Protein AF-A0A7C0UHU7-F1 (afdb_monomer)

Solvent-accessible surface area (backbone atoms only — not comparable to full-atom values): 7855 Å² total; per-residue (Å²): 136,85,81,77,82,81,77,82,87,84,85,89,86,84,65,84,94,72,78,84,64,92,63,50,83,90,26,74,77,64,77,48,90,54,69,70,57,56,48,43,61,72,77,42,97,71,84,88,78,73,64,36,12,58,67,34,17,38,48,82,87,36,78,54,51,72,66,51,46,53,51,26,66,76,63,76,46,70,50,64,37,71,65,45,43,51,54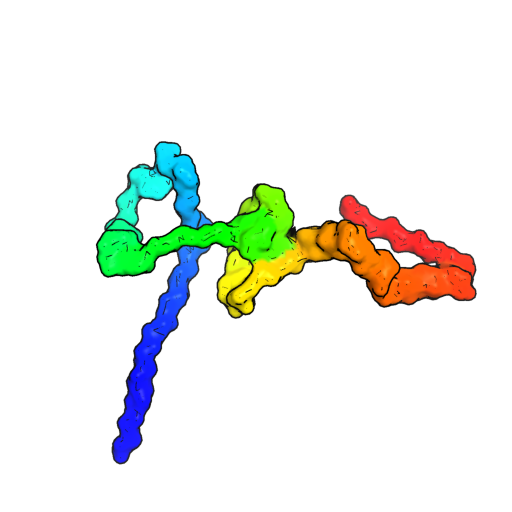,50,26,55,74,73,49,53,52,79,68,33,64,70,60,50,51,54,55,48,53,27,63,77,67,73,59,80,88,87,84,87,82,134

Secondary structure (DSSP, 8-state):
---------------TT----S--TT-HHHHS--HHHHHHHHHS-------SGGGGTSPTTPPP-HHHHHHHHHHTS----HHHHHHHHHHTSGGGG-HHHHHHHHHHHHHT--------

Structure (mmCIF, N/CA/C/O backbone):
data_AF-A0A7C0UHU7-F1
#
_entry.id   AF-A0A7C0UHU7-F1
#
loop_
_atom_site.group_PDB
_atom_site.id
_atom_site.type_symbol
_atom_site.label_atom_id
_atom_site.label_alt_id
_atom_site.label_comp_id
_atom_site.label_asym_id
_atom_site.label_entity_id
_atom_site.label_seq_id
_atom_site.pdbx_PDB_ins_code
_atom_site.Cart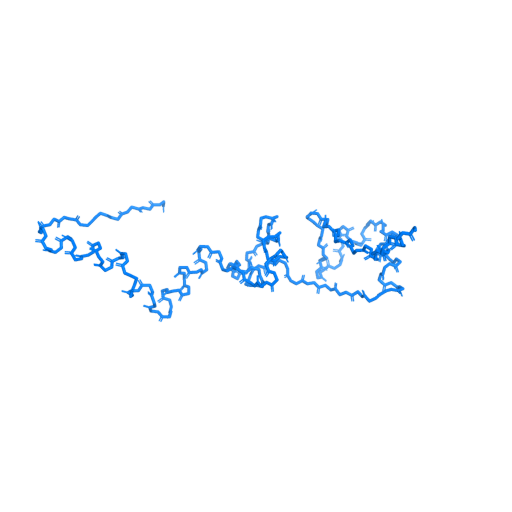n_x
_atom_site.Cartn_y
_atom_site.Cartn_z
_atom_site.occupancy
_atom_site.B_iso_or_equiv
_atom_site.auth_seq_id
_atom_site.auth_comp_id
_atom_site.auth_asym_id
_atom_site.auth_atom_id
_atom_site.pdbx_PDB_model_num
ATOM 1 N N . MET A 1 1 ? 0.309 -43.036 -26.775 1.00 53.00 1 MET A N 1
ATOM 2 C CA . MET A 1 1 ? 1.282 -41.975 -26.433 1.00 53.00 1 MET A CA 1
ATOM 3 C C . MET A 1 1 ? 0.519 -40.658 -26.310 1.00 53.00 1 MET A C 1
ATOM 5 O O . MET A 1 1 ? 0.132 -40.098 -27.325 1.00 53.00 1 MET A O 1
ATOM 9 N N . GLN A 1 2 ? 0.170 -40.228 -25.092 1.00 56.72 2 GLN A N 1
ATOM 10 C CA . GLN A 1 2 ? -0.559 -38.967 -24.886 1.00 56.72 2 GLN A CA 1
ATOM 11 C C . GLN A 1 2 ? 0.388 -37.785 -25.127 1.00 56.72 2 GLN A C 1
ATOM 13 O O . GLN A 1 2 ? 1.440 -37.691 -24.494 1.00 56.72 2 GLN A O 1
ATOM 18 N N . LEU A 1 3 ? 0.029 -36.891 -26.048 1.00 65.44 3 LEU A N 1
ATOM 19 C CA . LEU A 1 3 ? 0.751 -35.642 -26.280 1.00 65.44 3 LEU A CA 1
ATOM 20 C C . LEU A 1 3 ? 0.656 -34.773 -25.016 1.00 65.44 3 LEU A C 1
ATOM 22 O O . LEU A 1 3 ? -0.422 -34.292 -24.666 1.00 65.44 3 LEU A O 1
ATOM 26 N N . LYS A 1 4 ? 1.785 -34.574 -24.320 1.00 71.62 4 LYS A N 1
ATOM 27 C CA . LYS A 1 4 ? 1.892 -33.612 -23.213 1.00 71.62 4 LYS A CA 1
ATOM 28 C C . LYS A 1 4 ? 1.507 -32.228 -23.738 1.00 71.62 4 LYS A C 1
ATOM 30 O O . LYS A 1 4 ? 2.204 -31.665 -24.581 1.00 71.62 4 LYS A O 1
ATOM 35 N N . LYS A 1 5 ? 0.401 -31.679 -23.232 1.00 74.50 5 LYS 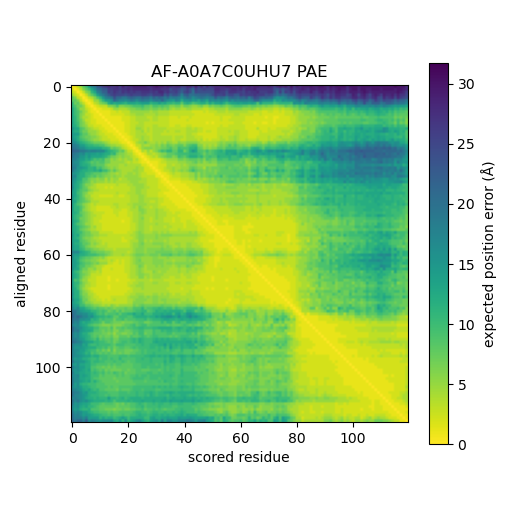A N 1
ATOM 36 C CA . LYS A 1 5 ? -0.053 -30.317 -23.529 1.00 74.50 5 LYS A CA 1
ATOM 37 C C . LYS A 1 5 ? 1.077 -29.337 -23.188 1.00 74.50 5 LYS A C 1
ATOM 39 O O . LYS A 1 5 ? 1.487 -29.236 -22.034 1.00 74.50 5 LYS A O 1
ATOM 44 N N . LYS A 1 6 ? 1.628 -28.666 -24.203 1.00 80.56 6 LYS A N 1
ATOM 45 C CA . LYS A 1 6 ? 2.755 -27.738 -24.050 1.00 80.56 6 LYS A CA 1
ATOM 46 C C . LYS A 1 6 ? 2.208 -26.381 -23.609 1.00 80.56 6 LYS A C 1
ATOM 48 O O . LYS A 1 6 ? 1.658 -25.640 -24.420 1.00 80.56 6 LYS A O 1
ATOM 53 N N . TYR A 1 7 ? 2.297 -26.086 -22.316 1.00 86.25 7 TYR A N 1
ATOM 54 C CA . TYR A 1 7 ? 1.933 -24.773 -21.788 1.00 86.25 7 TYR A CA 1
ATOM 55 C C . TYR A 1 7 ? 2.948 -23.725 -22.254 1.00 86.25 7 TYR A C 1
ATOM 57 O O . TYR A 1 7 ? 4.147 -24.000 -22.312 1.00 86.25 7 TYR A O 1
ATOM 65 N N . LYS A 1 8 ? 2.464 -22.528 -22.597 1.00 91.75 8 LYS A N 1
ATOM 66 C CA . LYS A 1 8 ? 3.321 -21.358 -22.805 1.00 91.75 8 LYS A CA 1
ATOM 67 C C . LYS A 1 8 ? 3.549 -20.718 -21.431 1.00 91.75 8 LYS A C 1
ATOM 69 O O . LYS A 1 8 ? 2.565 -20.271 -20.843 1.00 91.75 8 LYS A O 1
ATOM 74 N N . PRO A 1 9 ? 4.774 -20.737 -20.881 1.00 92.88 9 PRO A N 1
ATOM 75 C CA . PRO A 1 9 ? 5.028 -20.165 -19.567 1.00 92.88 9 PRO A CA 1
ATOM 76 C C . PRO A 1 9 ? 4.857 -18.645 -19.607 1.00 92.88 9 PRO A C 1
ATOM 78 O O . PRO A 1 9 ? 5.225 -17.999 -20.587 1.00 92.88 9 PRO A O 1
ATOM 81 N N . VAL A 1 10 ? 4.321 -18.090 -18.523 1.00 95.25 10 VAL A N 1
ATOM 82 C CA . VAL A 1 10 ? 4.308 -16.650 -18.255 1.00 95.25 10 VAL A CA 1
ATOM 83 C C . VAL A 1 10 ? 5.225 -16.417 -17.065 1.00 95.25 10 VAL A C 1
ATOM 85 O O . VAL A 1 10 ? 5.093 -17.099 -16.049 1.00 95.25 10 VAL A O 1
ATOM 88 N N . LEU A 1 11 ? 6.165 -15.485 -17.207 1.00 95.00 11 LEU A N 1
ATOM 89 C CA . LEU A 1 11 ? 7.114 -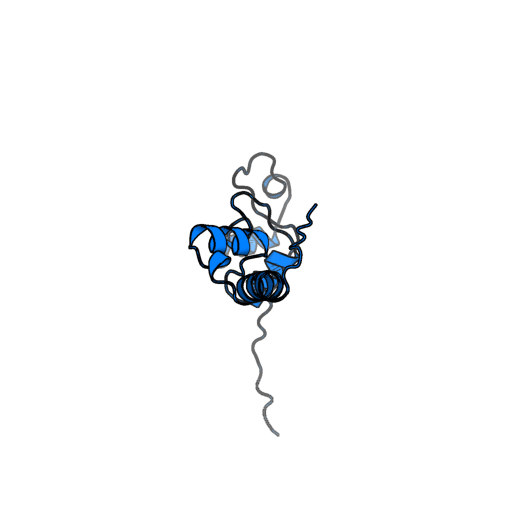15.124 -16.163 1.00 95.00 11 LEU A CA 1
ATOM 90 C C . LEU A 1 11 ? 6.840 -13.690 -15.712 1.00 95.00 11 LEU A C 1
ATOM 92 O O . LEU A 1 11 ? 6.857 -12.774 -16.531 1.00 95.00 11 LEU A O 1
ATOM 96 N N . LEU A 1 12 ? 6.618 -13.511 -14.411 1.00 96.19 12 LEU A N 1
ATOM 97 C CA . LEU A 1 12 ? 6.626 -12.208 -13.757 1.00 96.19 12 LEU A CA 1
ATOM 98 C C . LEU A 1 12 ? 7.970 -12.048 -13.042 1.00 96.19 12 LEU A C 1
ATOM 100 O O . LEU A 1 12 ? 8.298 -12.847 -12.167 1.00 96.19 12 LEU A O 1
ATOM 104 N N . VAL A 1 13 ? 8.739 -11.030 -13.424 1.00 95.56 13 VAL A N 1
ATOM 105 C CA . VAL A 1 13 ? 10.022 -10.687 -12.796 1.00 95.56 13 VAL A CA 1
ATOM 106 C C . VAL A 1 13 ? 9.836 -9.405 -11.994 1.00 95.56 13 VAL A C 1
ATOM 108 O O . VAL A 1 13 ? 9.410 -8.395 -12.548 1.00 95.56 13 VAL A O 1
ATOM 111 N N . ILE A 1 14 ? 10.155 -9.451 -10.701 1.00 95.38 14 ILE A N 1
ATOM 112 C CA . ILE A 1 14 ? 10.082 -8.301 -9.795 1.00 95.38 14 ILE A CA 1
ATOM 113 C C . ILE A 1 14 ? 11.512 -7.901 -9.438 1.00 95.38 14 ILE A C 1
ATOM 115 O O . ILE A 1 14 ? 12.251 -8.692 -8.853 1.00 95.38 14 ILE A O 1
ATOM 119 N N . LEU A 1 15 ? 11.902 -6.684 -9.814 1.00 93.31 15 LEU A N 1
ATOM 120 C CA . LEU A 1 15 ? 13.172 -6.084 -9.411 1.00 93.31 15 LEU A CA 1
ATOM 121 C C . LEU A 1 15 ? 12.909 -5.186 -8.199 1.00 93.31 15 LEU A C 1
ATOM 123 O O . LEU A 1 15 ? 12.306 -4.123 -8.339 1.00 93.31 15 LEU A O 1
ATOM 127 N N . ASP A 1 16 ? 13.302 -5.637 -7.008 1.00 93.00 16 ASP A N 1
ATOM 128 C CA . ASP A 1 16 ? 13.017 -4.899 -5.773 1.00 93.00 16 ASP A CA 1
ATOM 129 C C . ASP A 1 16 ? 13.793 -3.571 -5.725 1.00 93.00 16 ASP A C 1
ATOM 131 O O . ASP A 1 16 ? 14.959 -3.503 -6.118 1.00 93.00 16 ASP A O 1
ATOM 135 N N . GLY A 1 17 ? 13.128 -2.501 -5.288 1.00 89.50 17 GLY A N 1
ATOM 136 C CA . GLY A 1 17 ? 13.694 -1.148 -5.256 1.00 89.50 17 GLY A CA 1
ATOM 137 C C . GLY A 1 17 ? 13.973 -0.512 -6.627 1.00 89.50 17 GLY A C 1
ATOM 138 O O . GLY A 1 17 ? 14.669 0.500 -6.694 1.00 89.50 17 GLY A O 1
ATOM 139 N N . PHE A 1 18 ? 13.454 -1.073 -7.724 1.00 89.38 18 PHE A N 1
ATOM 140 C CA . PHE A 1 18 ? 13.714 -0.587 -9.081 1.00 89.38 18 PHE A CA 1
ATOM 141 C C . PHE A 1 18 ? 12.574 0.302 -9.602 1.00 89.38 18 PHE A C 1
ATOM 143 O O . PHE A 1 18 ? 11.568 -0.183 -10.121 1.00 89.38 18 PHE A O 1
ATOM 150 N N . GLY A 1 19 ? 12.729 1.619 -9.447 1.00 88.69 19 GLY A N 1
ATOM 151 C CA . GLY A 1 19 ? 11.749 2.625 -9.868 1.00 88.69 19 GLY A CA 1
ATOM 152 C C . GLY A 1 19 ? 12.273 3.584 -10.938 1.00 88.69 19 GLY A C 1
ATOM 153 O O . GLY A 1 19 ? 13.477 3.705 -11.156 1.00 88.69 19 GLY A O 1
ATOM 154 N N . ILE A 1 20 ? 11.350 4.301 -11.583 1.00 86.06 20 ILE A N 1
ATOM 155 C CA . ILE A 1 20 ? 11.662 5.380 -12.528 1.00 86.06 20 ILE A CA 1
ATOM 156 C C . ILE A 1 20 ? 11.347 6.710 -11.847 1.00 86.06 20 ILE A C 1
ATOM 158 O O . ILE A 1 20 ? 10.223 6.931 -11.395 1.00 86.06 20 ILE A O 1
ATOM 162 N N . SER A 1 21 ? 12.346 7.587 -11.779 1.00 83.31 21 SER A N 1
ATOM 163 C CA . SER A 1 21 ? 12.176 8.944 -11.261 1.00 83.31 21 SER A CA 1
ATOM 164 C C . SER A 1 21 ? 11.449 9.824 -12.290 1.00 83.31 21 SER A C 1
ATOM 166 O O . SER A 1 21 ? 11.801 9.766 -13.474 1.00 83.31 21 SER A O 1
ATOM 168 N N . PRO A 1 22 ? 10.477 10.661 -11.876 1.00 78.62 22 PRO A N 1
ATOM 169 C CA . PRO A 1 22 ? 9.920 11.713 -12.730 1.00 78.62 22 PRO A CA 1
ATOM 170 C C . PRO A 1 22 ? 11.006 12.696 -13.184 1.00 78.62 22 PRO A C 1
ATOM 172 O O . PRO A 1 22 ? 11.049 13.090 -14.349 1.00 78.62 22 PRO A O 1
ATOM 175 N N . ASP A 1 23 ? 11.927 13.016 -12.272 1.00 81.56 23 ASP A N 1
ATOM 176 C CA . ASP A 1 23 ? 13.102 13.831 -12.544 1.00 81.56 23 ASP A CA 1
ATOM 177 C C . ASP A 1 23 ? 14.229 12.923 -13.026 1.00 81.56 23 ASP A C 1
ATOM 179 O O . ASP A 1 23 ? 14.851 12.195 -12.245 1.00 81.56 23 ASP A O 1
ATOM 183 N N . ARG A 1 24 ? 14.465 12.926 -14.341 1.00 71.62 24 ARG A N 1
ATOM 184 C CA . ARG A 1 24 ? 15.504 12.084 -14.949 1.00 71.62 24 ARG A CA 1
ATOM 185 C C . ARG A 1 24 ? 16.916 12.565 -14.622 1.00 71.62 24 ARG A C 1
ATOM 187 O O . ARG A 1 24 ? 17.790 11.712 -14.488 1.00 71.62 24 ARG A O 1
ATOM 194 N N . ILE A 1 25 ? 17.102 13.877 -14.445 1.00 80.06 25 ILE A N 1
ATOM 195 C CA . ILE A 1 25 ? 18.416 14.504 -14.259 1.00 80.06 25 ILE A CA 1
ATOM 196 C C . ILE A 1 25 ? 19.087 13.965 -12.996 1.00 80.06 25 ILE A C 1
ATOM 198 O O . ILE A 1 25 ? 18.602 14.169 -11.886 1.00 80.06 25 ILE A O 1
ATOM 202 N N . GLY A 1 26 ? 20.216 13.284 -13.170 1.00 77.69 26 GLY A N 1
ATOM 203 C CA . GLY A 1 26 ? 21.000 12.727 -12.068 1.00 77.69 26 GLY A CA 1
ATOM 204 C C . GLY A 1 26 ? 20.393 11.470 -11.436 1.00 77.69 26 GLY A C 1
ATOM 205 O O . GLY A 1 26 ? 20.900 10.983 -10.424 1.00 77.69 26 GLY A O 1
ATOM 206 N N . SER A 1 27 ? 19.322 10.921 -12.017 1.00 80.25 27 SER A N 1
ATOM 207 C CA . SER A 1 27 ? 18.737 9.670 -11.543 1.00 80.25 27 SER A CA 1
ATOM 208 C C . SER A 1 27 ? 19.645 8.481 -11.890 1.00 80.25 27 SER A C 1
ATOM 210 O O . SER A 1 27 ? 20.310 8.491 -12.932 1.00 80.25 27 SER A O 1
ATOM 212 N N . PRO A 1 28 ? 19.637 7.396 -11.091 1.00 79.44 28 PRO A N 1
ATOM 213 C CA . PRO A 1 28 ? 20.328 6.159 -11.460 1.00 79.44 28 PRO A CA 1
ATOM 214 C C . PRO A 1 28 ? 19.910 5.631 -12.841 1.00 79.44 28 PRO A C 1
ATOM 216 O O . PRO A 1 28 ? 20.715 4.989 -13.520 1.00 79.44 28 PRO A O 1
ATOM 219 N N . TRP A 1 29 ? 18.680 5.950 -13.264 1.00 80.31 29 TRP A N 1
ATOM 220 C CA . TRP A 1 29 ? 18.152 5.599 -14.578 1.00 80.31 29 TRP A CA 1
ATOM 221 C C . TRP A 1 29 ? 18.890 6.300 -15.728 1.00 80.31 29 TRP A C 1
ATOM 223 O O . TRP A 1 29 ? 19.138 5.721 -16.778 1.00 80.31 29 TRP A O 1
ATOM 233 N N . GLU A 1 30 ? 19.265 7.564 -15.544 1.00 80.94 30 GLU A N 1
ATOM 234 C CA 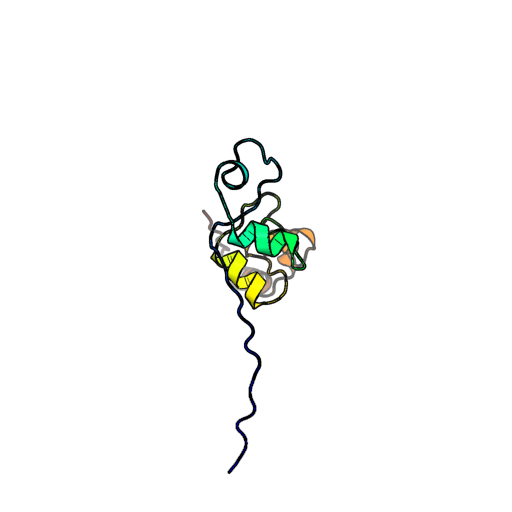. GLU A 1 30 ? 19.995 8.322 -16.563 1.00 80.94 30 GLU A CA 1
ATOM 235 C C . GLU A 1 30 ? 21.490 7.979 -16.571 1.00 80.94 30 GLU A C 1
ATOM 237 O O . GLU A 1 30 ? 22.108 7.879 -17.631 1.00 80.94 30 GLU A O 1
ATOM 242 N N . ILE A 1 31 ? 22.080 7.790 -15.388 1.00 83.81 31 ILE A N 1
ATOM 243 C CA . ILE A 1 31 ? 23.537 7.667 -15.240 1.00 83.81 31 ILE A CA 1
ATOM 244 C C . ILE A 1 31 ? 24.032 6.257 -15.600 1.00 83.81 31 ILE A C 1
ATOM 246 O O . ILE A 1 31 ? 25.188 6.081 -15.993 1.00 83.81 31 ILE A O 1
ATOM 250 N N . THR A 1 32 ? 23.186 5.230 -15.470 1.00 84.50 32 THR A N 1
ATOM 251 C CA . THR A 1 32 ? 23.594 3.839 -15.716 1.00 84.50 32 THR A CA 1
ATOM 252 C C . THR A 1 32 ? 23.108 3.321 -17.075 1.00 84.50 32 THR A C 1
ATOM 254 O O . THR A 1 32 ? 22.162 3.831 -17.663 1.00 84.50 32 THR A O 1
ATOM 257 N N . LYS A 1 33 ? 23.773 2.299 -17.631 1.00 86.19 33 LYS A N 1
ATOM 258 C CA . LYS A 1 33 ? 23.345 1.659 -18.891 1.00 86.19 33 LYS A CA 1
ATOM 259 C C . LYS A 1 33 ? 22.416 0.489 -18.593 1.00 86.19 33 LYS A C 1
ATOM 261 O O . LYS A 1 33 ? 22.776 -0.365 -17.789 1.00 86.19 33 LYS A O 1
ATOM 266 N N . HIS A 1 34 ? 21.253 0.425 -19.242 1.00 86.75 34 HIS A N 1
ATOM 267 C CA . HIS A 1 34 ? 20.267 -0.645 -19.023 1.00 86.75 34 HIS A CA 1
ATOM 268 C C . HIS A 1 34 ? 19.869 -1.296 -20.361 1.00 86.75 34 HIS A C 1
ATOM 270 O O . HIS A 1 34 ? 18.730 -1.160 -20.806 1.00 86.75 34 HIS A O 1
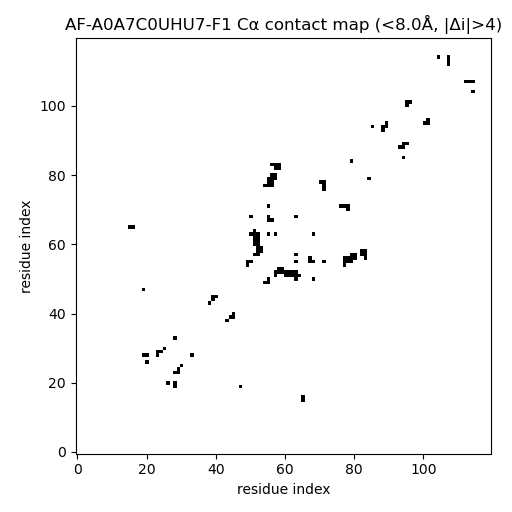ATOM 276 N N . PRO A 1 35 ? 20.785 -2.005 -21.045 1.00 89.25 35 PRO A N 1
ATOM 277 C CA . PRO A 1 35 ? 20.545 -2.481 -22.411 1.00 89.25 35 PRO A CA 1
ATOM 278 C C . PRO A 1 35 ? 19.277 -3.340 -22.543 1.00 89.25 35 PRO A C 1
ATOM 280 O O . PRO A 1 35 ? 18.529 -3.163 -23.499 1.00 89.25 35 PRO A O 1
ATOM 283 N N . ALA A 1 36 ? 18.983 -4.190 -21.553 1.00 90.69 36 ALA A N 1
ATOM 284 C CA . ALA A 1 36 ? 17.765 -5.003 -21.537 1.00 90.69 36 ALA A CA 1
ATOM 285 C C . ALA A 1 36 ? 16.483 -4.153 -21.463 1.00 90.69 36 ALA A C 1
ATOM 287 O O . ALA A 1 36 ? 15.539 -4.394 -22.209 1.00 90.69 36 ALA A O 1
ATOM 288 N N . PHE A 1 37 ? 16.450 -3.130 -20.604 1.00 88.75 37 PHE A N 1
ATOM 289 C CA . PHE A 1 37 ? 15.293 -2.238 -20.493 1.00 88.75 37 PHE A CA 1
ATOM 290 C C . PHE A 1 37 ? 15.137 -1.347 -21.723 1.00 88.75 37 PHE A C 1
ATOM 292 O O . PHE A 1 37 ? 14.018 -1.168 -22.189 1.00 88.75 37 PHE A O 1
ATOM 299 N N . SER A 1 38 ? 16.242 -0.858 -22.295 1.00 88.44 38 SER A N 1
ATOM 300 C CA . SER A 1 38 ? 16.214 -0.099 -23.549 1.00 88.44 38 SER A CA 1
ATOM 301 C C . SER A 1 38 ? 15.652 -0.921 -24.712 1.00 88.44 38 SER A C 1
ATOM 303 O O . SER A 1 38 ? 14.938 -0.386 -25.556 1.00 88.44 38 SER A O 1
ATOM 305 N N . GLU A 1 39 ? 15.953 -2.220 -24.770 1.00 93.94 39 GLU A N 1
ATOM 306 C CA . GLU A 1 39 ? 15.375 -3.126 -25.765 1.00 93.94 39 GLU A CA 1
ATOM 307 C C . GLU A 1 39 ? 13.878 -3.362 -25.512 1.00 93.94 39 GLU A C 1
ATOM 309 O O . GLU A 1 39 ? 13.077 -3.258 -26.442 1.00 93.94 39 GLU A O 1
ATOM 314 N N . ILE A 1 40 ? 13.486 -3.605 -24.255 1.00 92.62 40 ILE A N 1
ATOM 315 C CA . ILE A 1 40 ? 12.080 -3.789 -23.867 1.00 92.62 40 ILE A CA 1
ATOM 316 C C . ILE A 1 40 ? 11.247 -2.554 -24.228 1.00 92.62 40 ILE A C 1
ATOM 318 O O . ILE A 1 40 ? 10.231 -2.693 -24.901 1.00 92.62 40 ILE A O 1
ATOM 322 N N . GLU A 1 41 ? 11.695 -1.357 -23.844 1.00 88.88 41 GLU A N 1
ATOM 323 C CA . GLU A 1 41 ? 10.998 -0.092 -24.112 1.00 88.88 41 GLU A CA 1
ATOM 324 C C . GLU A 1 41 ? 10.875 0.196 -25.619 1.00 88.88 41 GLU A C 1
ATOM 326 O O . GLU A 1 41 ? 9.875 0.754 -26.065 1.00 88.88 41 GLU A O 1
ATOM 331 N N . LYS A 1 42 ? 11.868 -0.211 -26.424 1.00 94.00 42 LYS A N 1
ATOM 332 C CA . LYS A 1 42 ? 11.888 0.036 -27.873 1.00 94.00 42 LYS A CA 1
ATOM 333 C C . LYS A 1 42 ? 11.044 -0.952 -28.678 1.00 94.00 42 LYS A C 1
ATOM 335 O O . LYS A 1 42 ? 10.466 -0.561 -29.691 1.00 94.00 42 LYS A O 1
ATOM 340 N N . PHE A 1 43 ? 11.035 -2.229 -28.297 1.00 97.44 43 PHE A N 1
ATOM 341 C CA . PHE A 1 43 ? 10.487 -3.304 -29.133 1.00 97.44 43 PHE A CA 1
ATOM 342 C C . PHE A 1 43 ? 9.223 -3.967 -28.569 1.00 97.44 43 PHE A C 1
ATOM 344 O O . PHE A 1 43 ? 8.593 -4.748 -29.283 1.00 97.44 43 PHE A O 1
ATOM 351 N N . TYR A 1 44 ? 8.818 -3.657 -27.333 1.00 96.50 44 TYR A N 1
ATOM 352 C CA . TYR A 1 44 ? 7.649 -4.250 -26.679 1.00 96.50 44 TYR A CA 1
ATOM 353 C C . TYR A 1 44 ? 6.769 -3.185 -25.998 1.00 96.50 44 TYR A C 1
ATOM 355 O O . TYR A 1 44 ? 7.252 -2.102 -25.672 1.00 96.50 44 TYR A O 1
ATOM 363 N N . PRO A 1 45 ? 5.470 -3.462 -25.758 1.00 95.81 45 PRO A N 1
ATOM 364 C CA . PRO A 1 45 ? 4.617 -2.563 -24.986 1.00 95.81 45 PRO A CA 1
ATOM 365 C C . PRO A 1 45 ? 5.180 -2.333 -23.582 1.00 95.81 45 PRO A C 1
ATOM 367 O O . PRO A 1 45 ? 5.410 -3.282 -22.831 1.00 95.81 45 PRO A O 1
ATOM 370 N N . PHE A 1 46 ? 5.361 -1.065 -23.229 1.00 91.50 46 PHE A N 1
ATOM 371 C CA . PHE A 1 46 ? 5.969 -0.645 -21.975 1.00 91.50 46 PHE A CA 1
ATOM 372 C C . PHE A 1 46 ? 5.133 0.462 -21.325 1.00 91.50 46 PHE A C 1
ATOM 374 O O . PHE A 1 46 ? 4.631 1.356 -22.004 1.00 91.50 46 PHE A O 1
ATOM 381 N N . THR A 1 47 ? 4.971 0.394 -20.005 1.00 92.62 47 THR A N 1
ATOM 382 C CA . THR A 1 47 ? 4.299 1.422 -19.201 1.00 92.62 47 THR A CA 1
ATOM 383 C C . THR A 1 47 ? 4.888 1.453 -17.797 1.00 92.62 47 THR A C 1
ATOM 385 O O . THR A 1 47 ? 5.485 0.479 -17.340 1.00 92.62 47 THR A O 1
ATOM 388 N N . THR A 1 48 ? 4.676 2.560 -17.091 1.00 91.31 48 THR A N 1
ATOM 389 C CA . THR A 1 48 ? 4.975 2.697 -15.664 1.00 91.31 48 THR A CA 1
ATOM 390 C C . THR A 1 48 ? 3.704 2.535 -14.829 1.00 91.31 48 THR A C 1
ATOM 392 O O . THR A 1 48 ? 2.591 2.715 -15.328 1.00 91.31 48 THR A O 1
ATOM 395 N N . LEU A 1 49 ? 3.864 2.157 -13.558 1.00 93.44 49 LEU A N 1
ATOM 396 C CA . LEU A 1 49 ? 2.778 1.998 -12.589 1.00 93.44 49 LEU A CA 1
ATOM 397 C C . LEU A 1 49 ? 3.119 2.760 -11.309 1.00 93.44 49 LEU A C 1
ATOM 399 O O . LEU A 1 49 ? 4.283 2.821 -10.913 1.00 93.44 49 LEU A O 1
ATOM 403 N N . GLN A 1 50 ? 2.099 3.299 -10.640 1.00 93.62 50 GLN A N 1
ATOM 404 C CA . GLN A 1 50 ? 2.278 3.918 -9.330 1.00 93.62 50 GLN A CA 1
ATOM 405 C C . GLN A 1 50 ? 2.408 2.833 -8.255 1.00 93.62 50 GLN A C 1
ATOM 407 O O . GLN A 1 50 ? 1.471 2.069 -8.030 1.00 93.62 50 GLN A O 1
ATOM 412 N N . ALA A 1 51 ? 3.557 2.788 -7.579 1.00 94.12 51 ALA A N 1
ATOM 413 C CA . ALA A 1 51 ? 3.896 1.764 -6.583 1.00 94.12 51 ALA A CA 1
ATOM 414 C C . ALA A 1 51 ? 3.960 2.311 -5.140 1.00 94.12 51 ALA A C 1
ATOM 416 O O . ALA A 1 51 ? 4.555 1.695 -4.258 1.00 94.12 51 ALA A O 1
ATOM 417 N N . SER A 1 52 ? 3.371 3.483 -4.896 1.00 93.75 52 SER A N 1
ATOM 418 C CA . SER A 1 52 ? 3.399 4.183 -3.608 1.00 93.75 52 SER A CA 1
ATOM 419 C C . SER A 1 52 ? 2.069 4.884 -3.309 1.00 93.75 52 SER A C 1
ATOM 421 O O . SER A 1 52 ? 1.188 5.013 -4.166 1.00 93.75 52 SER A O 1
ATOM 423 N N . GLY A 1 53 ? 1.903 5.313 -2.059 1.00 92.62 53 GLY A N 1
ATOM 424 C CA . GLY A 1 53 ? 0.717 6.009 -1.580 1.00 92.62 53 GLY A CA 1
ATOM 425 C C . GLY A 1 53 ? -0.590 5.235 -1.773 1.00 92.62 53 GLY A C 1
ATOM 426 O O . GLY A 1 53 ? -0.639 4.006 -1.679 1.00 92.62 53 GLY A O 1
ATOM 427 N N . ILE A 1 54 ? -1.672 5.965 -2.059 1.00 90.62 54 ILE A N 1
ATOM 428 C CA . ILE A 1 54 ? -3.030 5.397 -2.140 1.00 90.62 54 ILE A CA 1
ATOM 429 C C . ILE A 1 54 ? -3.175 4.331 -3.228 1.00 90.62 54 ILE A C 1
ATOM 431 O O . ILE A 1 54 ? -3.994 3.429 -3.073 1.00 90.62 54 ILE A O 1
ATOM 435 N N . ALA A 1 55 ? -2.368 4.394 -4.293 1.00 91.44 55 ALA A N 1
ATOM 436 C CA . ALA A 1 55 ? -2.406 3.425 -5.389 1.00 91.44 55 ALA A CA 1
ATOM 437 C C . ALA A 1 55 ? -2.066 1.995 -4.938 1.00 91.44 55 ALA A C 1
ATOM 439 O O . ALA A 1 55 ? -2.494 1.035 -5.570 1.00 91.44 55 ALA A O 1
ATOM 440 N N . VAL A 1 56 ? -1.341 1.858 -3.825 1.00 92.62 56 VAL A N 1
ATOM 441 C CA . VAL A 1 56 ? -0.998 0.570 -3.205 1.00 92.62 56 VAL A CA 1
ATOM 442 C C . VAL A 1 56 ? -1.579 0.433 -1.792 1.00 92.62 56 VAL A C 1
ATOM 444 O O . VAL A 1 56 ? -1.189 -0.442 -1.031 1.00 92.62 56 VAL A O 1
ATOM 447 N N . GLY A 1 57 ? -2.526 1.302 -1.422 1.00 87.94 57 GLY A N 1
ATOM 448 C CA . GLY A 1 57 ? -3.217 1.243 -0.133 1.00 87.94 57 GLY A CA 1
ATOM 449 C C . GLY A 1 57 ? -2.419 1.792 1.053 1.00 87.94 57 GLY A C 1
ATOM 450 O O . GLY A 1 57 ? -2.712 1.447 2.200 1.00 87.94 57 GLY A O 1
ATOM 451 N N . LEU A 1 58 ? -1.440 2.662 0.787 1.00 90.12 58 LEU A N 1
ATOM 452 C CA . LEU A 1 58 ? -0.730 3.470 1.780 1.00 90.12 58 LEU A CA 1
ATOM 453 C C . LEU A 1 58 ? -1.320 4.889 1.881 1.00 90.12 58 LEU A C 1
ATOM 455 O O . LEU A 1 58 ? -2.039 5.327 0.980 1.00 90.12 58 LEU A O 1
ATOM 459 N N . PRO A 1 59 ? -1.030 5.641 2.962 1.00 86.44 59 PRO A N 1
ATOM 460 C CA . PRO A 1 59 ? -1.394 7.055 3.043 1.00 86.44 59 PRO A CA 1
ATOM 461 C C . PRO A 1 59 ? -0.829 7.866 1.870 1.00 86.44 59 PRO A C 1
ATOM 463 O O . PRO A 1 59 ? 0.196 7.506 1.292 1.00 86.44 59 PRO A O 1
ATOM 466 N N . TRP A 1 60 ? -1.462 8.990 1.533 1.00 86.19 60 TRP A N 1
ATOM 467 C CA . TRP A 1 60 ? -0.925 9.895 0.514 1.00 86.19 60 TRP A CA 1
ATOM 468 C C . TRP A 1 60 ? 0.526 10.293 0.825 1.00 86.19 60 TRP A C 1
ATOM 470 O O . TRP A 1 60 ? 0.860 10.588 1.971 1.00 86.19 60 TRP A O 1
ATOM 480 N N . GLY A 1 61 ? 1.389 10.268 -0.193 1.00 85.69 61 GLY A N 1
ATOM 481 C CA . GLY A 1 61 ? 2.804 10.625 -0.064 1.00 85.69 61 GLY A CA 1
ATOM 482 C C . GLY A 1 61 ? 3.683 9.598 0.657 1.00 85.69 61 GLY A C 1
ATOM 483 O O . GLY A 1 61 ? 4.886 9.820 0.762 1.00 85.69 61 GLY A O 1
ATOM 484 N N . LYS A 1 62 ? 3.139 8.471 1.141 1.00 89.69 62 LYS A N 1
ATOM 485 C CA . LYS A 1 62 ? 3.973 7.402 1.703 1.00 89.69 62 LYS A CA 1
ATOM 486 C C . LYS A 1 62 ? 4.652 6.598 0.603 1.00 89.69 62 LYS A C 1
ATOM 488 O O . LYS A 1 62 ? 3.993 6.088 -0.301 1.00 89.69 62 LYS A O 1
ATOM 493 N N . GLU A 1 63 ? 5.963 6.447 0.738 1.00 91.44 63 GLU A N 1
ATOM 494 C CA . GLU A 1 63 ? 6.772 5.555 -0.086 1.00 91.44 63 GLU A CA 1
ATOM 495 C C . GLU A 1 63 ? 6.254 4.116 -0.021 1.00 91.44 63 GLU A C 1
ATOM 497 O O . GLU A 1 63 ? 5.760 3.661 1.015 1.00 91.44 63 GLU A O 1
ATOM 502 N N . GLY A 1 64 ? 6.364 3.411 -1.145 1.00 92.12 64 GLY A N 1
ATOM 503 C CA . GLY A 1 64 ? 6.083 1.983 -1.210 1.00 92.12 64 GLY A CA 1
ATOM 504 C C . GLY A 1 64 ? 7.145 1.164 -0.478 1.00 92.12 64 GLY A C 1
ATOM 505 O O . GLY A 1 64 ? 8.225 1.650 -0.155 1.00 92.12 64 GLY A O 1
ATOM 506 N N . ASN A 1 65 ? 6.839 -0.104 -0.231 1.00 92.25 65 ASN A N 1
ATOM 507 C CA . ASN A 1 65 ? 7.793 -1.075 0.293 1.00 92.25 65 ASN A CA 1
ATOM 508 C C . ASN A 1 65 ? 7.517 -2.461 -0.304 1.00 92.25 65 ASN A C 1
ATOM 510 O O . ASN A 1 65 ? 6.476 -2.675 -0.936 1.00 92.25 65 ASN A O 1
ATOM 514 N N . SER A 1 66 ? 8.441 -3.398 -0.088 1.00 92.94 66 SER A N 1
ATOM 515 C CA . SER A 1 66 ? 8.368 -4.737 -0.674 1.00 92.94 66 SER A CA 1
ATOM 516 C C . SER A 1 66 ? 7.096 -5.487 -0.268 1.00 92.94 66 SER A C 1
ATOM 518 O O . SER A 1 66 ? 6.468 -6.100 -1.127 1.00 92.94 66 SER A O 1
ATOM 520 N N . GLU A 1 67 ? 6.670 -5.411 0.997 1.00 91.19 67 GLU A N 1
ATOM 521 C CA . GLU A 1 67 ? 5.481 -6.121 1.492 1.00 91.19 67 GLU A CA 1
ATOM 522 C C . GLU A 1 67 ? 4.206 -5.639 0.791 1.00 91.19 67 GLU A C 1
ATOM 524 O O . GLU A 1 67 ? 3.483 -6.427 0.178 1.00 91.19 67 GLU A O 1
ATOM 529 N N . VAL A 1 68 ? 3.962 -4.329 0.817 1.00 92.12 68 VAL A N 1
ATOM 530 C CA . VAL A 1 68 ? 2.777 -3.713 0.211 1.00 92.12 68 VAL A CA 1
ATOM 531 C C . VAL A 1 68 ? 2.768 -3.907 -1.307 1.00 92.12 68 VAL A C 1
ATOM 533 O O . VAL A 1 68 ? 1.715 -4.185 -1.890 1.00 92.12 68 VAL A O 1
ATOM 536 N N . GLY A 1 69 ? 3.936 -3.809 -1.948 1.00 93.94 69 GLY A N 1
ATOM 537 C CA . GLY A 1 69 ? 4.094 -4.037 -3.382 1.00 93.94 69 GLY A CA 1
ATOM 538 C C . GLY A 1 69 ? 3.725 -5.464 -3.788 1.00 93.94 69 GLY A C 1
ATOM 539 O O . GLY A 1 69 ? 2.841 -5.657 -4.624 1.00 93.94 69 GLY A O 1
ATOM 540 N N . HIS A 1 70 ? 4.335 -6.472 -3.156 1.00 95.00 70 HIS A N 1
ATOM 541 C CA . HIS A 1 70 ? 4.065 -7.882 -3.466 1.00 95.00 70 HIS A CA 1
ATOM 542 C C . HIS A 1 70 ? 2.611 -8.262 -3.186 1.00 95.00 70 HIS A C 1
ATOM 544 O O . HIS A 1 70 ? 1.992 -8.972 -3.980 1.00 95.00 70 HIS A O 1
ATOM 550 N N . LEU A 1 71 ? 2.046 -7.756 -2.089 1.00 94.25 71 LEU A N 1
ATOM 551 C CA . LEU A 1 71 ? 0.662 -8.011 -1.716 1.00 94.25 71 LEU A CA 1
ATOM 552 C C . LEU A 1 71 ? -0.318 -7.420 -2.742 1.00 94.25 71 LEU A C 1
ATOM 554 O O . LEU A 1 71 ? -1.256 -8.099 -3.153 1.00 94.25 71 LEU A O 1
ATOM 558 N N . THR A 1 72 ? -0.079 -6.191 -3.208 1.00 94.50 72 THR A N 1
ATOM 559 C CA . THR A 1 72 ? -0.925 -5.534 -4.218 1.00 94.50 72 THR A CA 1
ATOM 560 C C . THR A 1 72 ? -0.842 -6.248 -5.571 1.00 94.50 72 THR A C 1
ATOM 562 O O . THR A 1 72 ? -1.877 -6.526 -6.180 1.00 94.50 72 THR A O 1
ATOM 565 N N . ILE A 1 73 ? 0.370 -6.610 -6.015 1.00 95.88 73 ILE A N 1
ATOM 566 C CA . ILE A 1 73 ? 0.597 -7.373 -7.255 1.00 95.88 73 ILE A CA 1
ATOM 567 C C . ILE A 1 73 ? -0.113 -8.730 -7.182 1.00 95.88 73 ILE A C 1
ATOM 569 O O . ILE A 1 73 ? -0.858 -9.088 -8.092 1.00 95.88 73 ILE A O 1
ATOM 573 N N . GLY A 1 74 ? 0.090 -9.475 -6.092 1.00 95.75 74 GLY A N 1
ATOM 574 C CA . GLY A 1 74 ? -0.492 -10.803 -5.910 1.00 95.75 74 GLY A CA 1
ATOM 575 C C . GLY A 1 74 ? -2.014 -10.787 -5.766 1.00 95.75 74 GLY A C 1
ATOM 576 O O . GLY A 1 74 ? -2.682 -11.725 -6.194 1.00 95.75 74 GLY A O 1
ATOM 577 N N . ALA A 1 75 ? -2.577 -9.721 -5.193 1.00 95.69 75 ALA A N 1
ATOM 578 C CA . ALA A 1 75 ? -4.017 -9.589 -5.002 1.00 95.69 75 ALA A CA 1
ATOM 579 C C . ALA A 1 75 ? -4.764 -9.049 -6.230 1.00 95.69 75 ALA A C 1
ATOM 581 O O . ALA A 1 75 ? -5.983 -9.214 -6.308 1.00 95.69 75 ALA A O 1
ATOM 582 N N . GLY A 1 76 ? -4.078 -8.362 -7.149 1.00 95.44 76 GLY A N 1
ATOM 583 C CA . GLY A 1 76 ? -4.704 -7.715 -8.306 1.00 95.44 76 GLY A CA 1
ATOM 584 C C . GLY A 1 76 ? -5.680 -6.589 -7.937 1.00 95.44 76 GLY A C 1
ATOM 585 O O . GLY A 1 76 ? -6.566 -6.258 -8.722 1.00 95.44 76 GLY A O 1
ATOM 586 N N . ARG A 1 77 ? -5.562 -6.027 -6.726 1.00 94.38 77 ARG A N 1
ATOM 587 C CA . ARG A 1 77 ? -6.393 -4.926 -6.218 1.00 94.38 77 ARG A CA 1
ATOM 588 C C . ARG A 1 77 ? -5.674 -4.154 -5.116 1.00 94.38 77 ARG A C 1
ATOM 590 O O . ARG A 1 77 ? -4.797 -4.697 -4.450 1.00 94.38 77 ARG A O 1
ATOM 597 N N . ILE A 1 78 ? -6.115 -2.921 -4.878 1.00 91.75 78 ILE A N 1
ATOM 598 C CA . ILE A 1 78 ? -5.632 -2.087 -3.773 1.00 91.75 78 ILE A CA 1
ATOM 599 C C . ILE A 1 78 ? -6.039 -2.727 -2.443 1.00 91.75 78 ILE A C 1
ATOM 601 O O . ILE A 1 78 ? -7.219 -3.014 -2.223 1.00 91.75 78 ILE A O 1
ATOM 605 N N . ILE A 1 79 ? -5.071 -2.923 -1.546 1.00 87.31 79 ILE A N 1
ATOM 606 C CA . ILE A 1 79 ? -5.324 -3.398 -0.184 1.00 87.31 79 ILE A CA 1
ATOM 607 C C . ILE A 1 79 ? -4.978 -2.280 0.789 1.00 87.31 79 ILE A C 1
ATOM 609 O O . ILE A 1 79 ? -3.813 -1.951 0.984 1.00 87.31 79 ILE A O 1
ATOM 613 N N . LEU A 1 80 ? -6.008 -1.699 1.409 1.00 81.31 80 LEU A N 1
ATOM 614 C CA . LEU A 1 80 ? -5.826 -0.663 2.421 1.00 81.31 80 LEU A CA 1
ATOM 615 C C . LEU A 1 80 ? -5.087 -1.237 3.627 1.00 81.31 80 LEU A C 1
ATOM 617 O O . LEU A 1 80 ? -5.588 -2.135 4.310 1.00 81.31 80 LEU A O 1
ATOM 621 N N . ASN A 1 81 ? -3.914 -0.675 3.904 1.00 78.50 81 ASN A N 1
ATOM 622 C CA . ASN A 1 81 ? -3.164 -0.997 5.105 1.00 78.50 81 ASN A CA 1
ATOM 623 C C . ASN A 1 81 ? -3.884 -0.431 6.348 1.00 78.50 81 ASN A C 1
ATOM 625 O O . ASN A 1 81 ? -4.791 0.400 6.239 1.00 78.50 81 ASN A O 1
ATOM 629 N N . SER A 1 82 ? -3.494 -0.880 7.540 1.00 80.56 82 SER A N 1
ATOM 630 C CA . SER A 1 82 ? -4.188 -0.606 8.803 1.00 80.56 82 SER A CA 1
ATOM 631 C C . SER A 1 82 ? -4.467 0.880 9.030 1.00 80.56 82 SER A C 1
ATOM 633 O O . SER A 1 82 ? -5.596 1.233 9.355 1.00 80.56 82 SER A O 1
ATOM 635 N N . LEU A 1 83 ? -3.484 1.760 8.807 1.00 80.19 83 LEU A 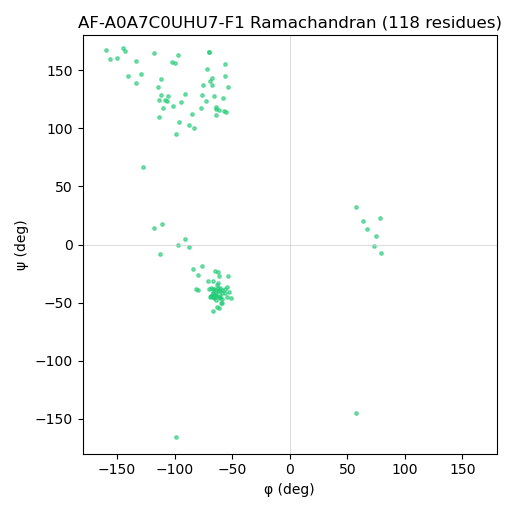N 1
ATOM 636 C CA . LEU A 1 83 ? -3.654 3.196 9.044 1.00 80.19 83 LEU A CA 1
ATOM 637 C C . LEU A 1 83 ? -4.669 3.839 8.073 1.00 80.19 83 LEU A C 1
ATOM 639 O O . LEU A 1 83 ? -5.668 4.358 8.565 1.00 80.19 83 LEU A O 1
ATOM 643 N N . PRO A 1 84 ? -4.512 3.762 6.733 1.00 78.44 84 PRO A N 1
ATOM 644 C CA . PRO A 1 84 ? -5.534 4.234 5.795 1.00 78.44 84 PRO A CA 1
ATOM 645 C C . PRO A 1 84 ? -6.912 3.645 6.060 1.00 78.44 84 PRO A C 1
ATOM 647 O O . PRO A 1 84 ? -7.897 4.369 6.032 1.00 78.44 84 PRO A O 1
ATOM 650 N N . ARG A 1 85 ? -6.989 2.350 6.381 1.00 84.94 85 ARG A N 1
ATOM 651 C CA . ARG A 1 85 ? -8.253 1.682 6.696 1.00 84.94 85 ARG A CA 1
ATOM 652 C C . ARG A 1 85 ? -8.931 2.288 7.926 1.00 84.94 85 ARG A C 1
ATOM 654 O O . ARG A 1 85 ? -10.134 2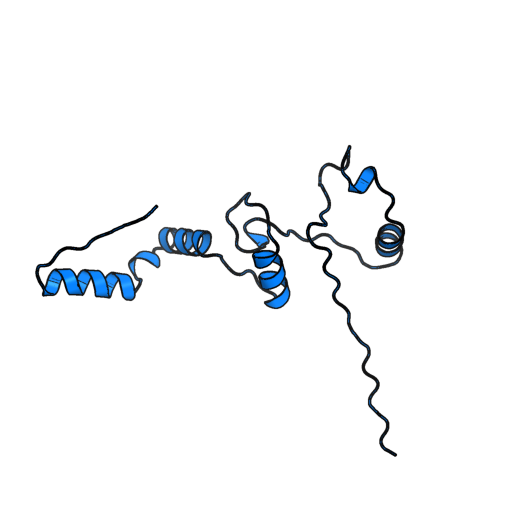.524 7.888 1.00 84.94 85 ARG A O 1
ATOM 661 N N . ILE A 1 86 ? -8.181 2.537 9.002 1.00 89.94 86 ILE A N 1
ATOM 662 C CA . ILE A 1 86 ? -8.707 3.178 10.215 1.00 89.94 86 ILE A CA 1
ATOM 663 C C . ILE A 1 86 ? -9.124 4.622 9.910 1.00 89.94 86 ILE A C 1
ATOM 665 O O . ILE A 1 86 ? -10.227 5.016 10.273 1.00 89.94 86 ILE A O 1
ATOM 669 N N . SER A 1 87 ? -8.295 5.395 9.201 1.00 87.50 87 SER A N 1
ATOM 670 C CA . SER A 1 87 ? -8.615 6.778 8.824 1.00 87.50 87 SER A CA 1
ATOM 671 C C . SER A 1 87 ? -9.865 6.872 7.946 1.00 87.50 87 SER A C 1
ATOM 673 O O . SER A 1 87 ? -10.726 7.709 8.205 1.00 87.50 87 SER A O 1
ATOM 675 N N . THR A 1 88 ? -10.005 5.994 6.949 1.00 87.06 88 THR A N 1
ATOM 676 C CA . THR A 1 88 ? -11.212 5.903 6.119 1.00 87.06 88 THR A CA 1
ATOM 677 C C . THR A 1 88 ? -12.430 5.560 6.967 1.00 87.06 88 THR A C 1
ATOM 679 O O . THR A 1 88 ? -13.432 6.258 6.859 1.00 87.06 88 THR A O 1
ATOM 682 N N . ALA A 1 89 ? -12.320 4.575 7.867 1.00 92.31 89 ALA A N 1
ATOM 683 C CA . ALA A 1 89 ? -13.426 4.180 8.734 1.00 92.31 89 ALA A CA 1
ATOM 684 C C . ALA A 1 89 ? -13.874 5.306 9.684 1.00 92.31 89 ALA A C 1
ATOM 686 O O . ALA A 1 89 ? -15.051 5.421 10.019 1.00 92.31 89 ALA A O 1
ATOM 687 N N . ILE A 1 90 ? -12.943 6.139 10.158 1.00 95.31 90 ILE A N 1
ATOM 688 C CA . ILE A 1 90 ? -13.280 7.311 10.977 1.00 95.31 90 ILE A CA 1
ATOM 689 C C . ILE A 1 90 ? -14.021 8.345 10.124 1.00 95.31 90 ILE A C 1
ATOM 691 O O . ILE A 1 90 ? -15.039 8.878 10.557 1.00 95.31 90 ILE A O 1
ATOM 695 N N . ASN A 1 91 ? -13.532 8.601 8.910 1.00 92.44 91 ASN A N 1
ATOM 696 C CA . ASN A 1 91 ? -14.090 9.609 8.015 1.00 92.44 91 ASN A CA 1
ATOM 697 C C . ASN A 1 91 ? -15.485 9.245 7.481 1.00 92.44 91 ASN A C 1
ATOM 699 O O . ASN A 1 91 ? -16.330 10.121 7.337 1.00 92.44 91 ASN A O 1
ATOM 703 N N . ASP A 1 92 ? -15.735 7.968 7.188 1.00 94.56 92 ASP A N 1
ATOM 704 C CA . ASP A 1 92 ? -17.038 7.487 6.710 1.00 94.56 92 ASP A CA 1
ATOM 705 C C . ASP A 1 92 ? -18.012 7.116 7.846 1.00 94.56 92 ASP A C 1
ATOM 707 O O . ASP A 1 92 ? -19.158 6.739 7.597 1.00 94.56 92 ASP A O 1
ATOM 711 N N . GLY A 1 93 ? -17.568 7.231 9.101 1.00 95.50 93 GLY A N 1
ATOM 712 C CA . GLY A 1 93 ? -18.352 6.940 10.298 1.00 95.50 93 GLY A CA 1
ATOM 713 C C . GLY A 1 93 ? -18.469 5.453 10.657 1.00 95.50 93 GLY A C 1
ATOM 714 O O . GLY A 1 93 ? -18.953 5.131 11.745 1.00 95.50 93 GLY A O 1
ATOM 715 N N . SER A 1 94 ? -17.993 4.529 9.817 1.00 96.00 94 SER A N 1
ATOM 716 C CA . SER A 1 94 ? -18.068 3.085 10.081 1.00 96.00 94 SER A CA 1
ATOM 717 C C . SER A 1 94 ? -17.240 2.649 11.294 1.00 96.00 94 SER A C 1
ATOM 719 O O . SER A 1 94 ? -17.562 1.645 11.935 1.00 96.00 94 SER A O 1
ATOM 721 N N . PHE A 1 95 ? -16.224 3.430 11.675 1.00 96.56 95 PHE A N 1
ATOM 722 C CA . PHE A 1 95 ? -15.430 3.224 12.887 1.00 96.56 95 PHE A CA 1
ATOM 723 C C . PHE A 1 95 ? -16.308 3.183 14.142 1.00 96.56 95 PHE A C 1
ATOM 725 O O . PHE A 1 95 ? -16.125 2.317 14.996 1.00 96.56 95 PHE A O 1
ATOM 732 N N . PHE A 1 96 ? -17.305 4.066 14.231 1.00 95.94 96 PHE A N 1
ATOM 733 C CA . PHE A 1 96 ? -18.196 4.167 15.390 1.00 95.94 96 PHE A CA 1
ATOM 734 C C . PHE A 1 96 ? -19.253 3.054 15.430 1.00 95.94 96 PHE A C 1
ATOM 736 O O . PHE A 1 96 ? -19.802 2.764 16.489 1.00 95.94 96 PHE A O 1
ATOM 743 N N . ALA A 1 97 ? -19.504 2.389 14.299 1.00 96.25 97 ALA A N 1
ATOM 744 C CA . ALA A 1 97 ? -20.393 1.231 14.198 1.00 96.25 97 ALA A CA 1
ATOM 745 C C . ALA A 1 97 ? -19.663 -0.113 14.398 1.00 96.25 97 ALA A C 1
ATOM 747 O O . ALA A 1 97 ? -20.255 -1.185 14.230 1.00 96.25 97 ALA A O 1
ATOM 748 N N . ASN A 1 98 ? -18.370 -0.091 14.734 1.00 96.62 98 ASN A N 1
ATOM 749 C CA . ASN A 1 98 ? -17.584 -1.303 14.904 1.00 96.62 98 ASN A CA 1
ATOM 750 C C . ASN A 1 98 ? -18.116 -2.137 16.081 1.00 96.62 98 ASN A C 1
ATOM 752 O O . ASN A 1 98 ? -18.041 -1.730 17.241 1.00 96.62 98 ASN A O 1
ATOM 756 N N . LYS A 1 99 ? -18.599 -3.348 15.776 1.00 97.19 99 LYS A N 1
ATOM 757 C CA . LYS A 1 99 ? -19.189 -4.267 16.761 1.00 97.19 99 LYS A CA 1
ATOM 758 C C . LYS A 1 99 ? -18.266 -4.553 17.944 1.00 97.19 99 LYS A C 1
ATOM 760 O O . LYS A 1 99 ? -18.757 -4.666 19.057 1.00 97.19 99 LYS A O 1
ATOM 765 N N . ALA A 1 100 ? -16.954 -4.655 17.730 1.00 96.88 100 ALA A N 1
ATOM 766 C CA . ALA A 1 100 ? -16.014 -4.910 18.817 1.00 96.88 100 ALA A CA 1
ATOM 767 C C . ALA A 1 100 ? -15.951 -3.725 19.794 1.00 96.88 100 ALA A C 1
ATOM 769 O O . ALA A 1 100 ? -15.967 -3.932 21.006 1.00 96.88 100 ALA A O 1
ATOM 770 N N . PHE A 1 101 ? -15.944 -2.491 19.280 1.00 97.19 101 PHE A N 1
ATOM 771 C CA . PHE A 1 101 ? -15.960 -1.288 20.116 1.00 97.19 101 PHE A CA 1
ATOM 772 C C . PHE A 1 101 ? -17.290 -1.136 20.847 1.00 97.19 101 PHE A C 1
ATOM 774 O O . PHE A 1 101 ? -17.292 -0.904 22.053 1.00 97.19 101 PHE A O 1
ATOM 781 N N . LEU A 1 102 ? -18.412 -1.349 20.155 1.00 97.50 102 LEU A N 1
ATOM 782 C CA . LEU A 1 102 ? -19.737 -1.308 20.773 1.00 97.50 102 LEU A CA 1
ATOM 783 C C . LEU A 1 102 ? -19.854 -2.337 21.905 1.00 97.50 102 LEU A C 1
ATOM 785 O O . LEU A 1 102 ? -20.230 -1.970 23.016 1.00 97.50 102 LEU A O 1
ATOM 789 N N . SER A 1 103 ? -19.431 -3.582 21.675 1.00 97.69 103 SER A N 1
ATOM 790 C CA . SER A 1 103 ? -19.424 -4.626 22.706 1.00 97.69 103 SER A CA 1
ATOM 791 C C . SER A 1 103 ? -18.536 -4.275 23.902 1.00 97.69 103 SER A C 1
ATOM 793 O O . SER A 1 103 ? -18.933 -4.511 25.040 1.00 97.69 103 SER A O 1
ATOM 795 N N . ALA A 1 104 ? -17.358 -3.685 23.673 1.00 97.56 104 ALA A N 1
ATOM 796 C CA . ALA A 1 104 ? -16.487 -3.236 24.758 1.00 97.56 104 ALA A CA 1
ATOM 797 C C . ALA A 1 104 ? -17.139 -2.111 25.581 1.00 97.56 104 ALA A C 1
ATOM 799 O O . ALA A 1 104 ? -17.107 -2.149 26.810 1.00 97.56 104 ALA A O 1
ATOM 800 N N . THR A 1 105 ? -17.780 -1.137 24.924 1.00 96.62 105 THR A N 1
ATOM 801 C CA . THR A 1 105 ? -18.491 -0.058 25.629 1.00 96.62 105 THR A CA 1
ATOM 802 C C . THR A 1 105 ? -19.705 -0.562 26.401 1.00 96.62 105 THR A C 1
ATOM 804 O O . THR A 1 105 ? -19.948 -0.096 27.512 1.00 96.62 105 THR A O 1
ATOM 807 N N . GLU A 1 106 ? -20.443 -1.529 25.851 1.00 97.69 106 GLU A N 1
ATOM 808 C CA . GLU A 1 106 ? -21.593 -2.130 26.522 1.00 97.69 106 GLU A CA 1
ATOM 809 C C . GLU A 1 106 ? -21.150 -2.900 27.765 1.00 97.69 106 GLU A C 1
ATOM 811 O O . GLU A 1 106 ? -21.684 -2.682 28.846 1.00 97.69 106 GLU A O 1
ATOM 816 N N . HIS A 1 107 ? -20.090 -3.704 27.652 1.00 97.94 107 HIS A N 1
ATOM 817 C CA . HIS A 1 107 ? -19.526 -4.443 28.778 1.00 97.94 107 HIS A CA 1
ATOM 818 C C . HIS A 1 107 ? -19.176 -3.533 29.965 1.00 97.94 107 HIS A C 1
ATOM 820 O O . HIS A 1 107 ? -19.504 -3.853 31.107 1.00 97.94 107 HIS A O 1
ATOM 826 N N . VAL A 1 108 ? -18.532 -2.393 29.709 1.00 98.12 108 VAL A N 1
ATOM 827 C CA . VAL A 1 108 ? -18.144 -1.445 30.764 1.00 98.12 108 VAL A CA 1
ATOM 828 C C . VAL A 1 108 ? -19.374 -0.808 31.418 1.00 98.12 108 VAL A C 1
ATOM 830 O O . VAL A 1 108 ? -19.436 -0.712 32.643 1.00 98.12 108 VAL A O 1
ATOM 833 N N . LYS A 1 109 ? -20.387 -0.442 30.621 1.00 97.56 109 LYS A N 1
ATOM 834 C CA . LYS A 1 109 ? -21.658 0.106 31.122 1.00 97.56 109 LYS A CA 1
ATOM 835 C C . LYS A 1 109 ? -22.426 -0.899 31.976 1.00 97.56 109 LYS A C 1
ATOM 837 O O . LYS A 1 109 ? -22.866 -0.542 33.063 1.00 97.56 109 LYS A O 1
ATOM 842 N N . THR A 1 110 ? -22.568 -2.143 31.512 1.00 98.25 110 THR A N 1
ATOM 843 C CA . THR A 1 110 ? -23.299 -3.196 32.235 1.00 98.25 110 THR A CA 1
ATOM 844 C C . THR A 1 110 ? -22.649 -3.519 33.582 1.00 98.25 110 THR A C 1
ATOM 846 O O . THR A 1 110 ? -23.352 -3.772 34.554 1.00 98.25 110 THR A O 1
ATOM 849 N N . ASN A 1 111 ? -21.315 -3.503 33.653 1.00 97.94 111 ASN A N 1
ATOM 850 C CA . ASN A 1 111 ? -20.575 -3.908 34.852 1.00 97.94 111 ASN A CA 1
ATOM 851 C C . ASN A 1 111 ? -20.149 -2.738 35.753 1.00 97.94 111 ASN A C 1
ATOM 853 O O . ASN A 1 111 ? -19.501 -2.973 36.771 1.00 97.94 111 ASN A O 1
ATOM 857 N N . GLY A 1 112 ? -20.469 -1.491 35.387 1.00 97.50 112 GLY A N 1
ATOM 858 C CA . GLY A 1 112 ? -20.034 -0.304 36.132 1.00 97.50 112 GLY A CA 1
ATOM 859 C C . GLY A 1 112 ? -18.511 -0.204 36.279 1.00 97.50 112 GLY A C 1
ATOM 860 O O . GLY A 1 112 ? -18.022 0.258 37.308 1.00 97.50 112 GLY A O 1
ATOM 861 N N . SER A 1 113 ? -17.762 -0.698 35.289 1.00 97.19 113 SER A N 1
ATOM 862 C CA . SER A 1 113 ? -16.299 -0.764 35.319 1.00 97.19 113 SER A CA 1
ATOM 863 C C . SER A 1 113 ? -15.661 0.402 34.549 1.00 97.19 113 SER A C 1
ATOM 865 O O . SER A 1 113 ? -16.325 1.389 34.227 1.00 97.19 113 SER A O 1
ATOM 867 N N . SER A 1 114 ? -14.361 0.306 34.252 1.00 97.75 114 SER A N 1
ATOM 868 C CA . SER A 1 114 ? -13.596 1.338 33.540 1.00 97.75 114 SER A CA 1
ATOM 869 C C . SER A 1 114 ? -13.162 0.870 32.151 1.00 97.75 114 SER A C 1
ATOM 871 O O . SER A 1 114 ? -12.759 -0.279 31.967 1.00 97.75 114 SER A O 1
ATOM 873 N N . LEU A 1 115 ? -13.183 1.783 31.175 1.00 97.25 115 LEU A N 1
ATOM 874 C CA . LEU A 1 115 ? -12.581 1.579 29.855 1.00 97.25 115 LEU A CA 1
ATOM 875 C C . LEU A 1 115 ? -11.159 2.150 29.847 1.00 97.25 115 LEU A C 1
ATOM 877 O O . LEU A 1 115 ? -10.970 3.343 30.076 1.00 97.25 115 LEU A O 1
ATOM 881 N N . HIS A 1 116 ? -10.168 1.315 29.541 1.00 97.00 116 HIS A N 1
ATOM 882 C CA . HIS A 1 116 ? -8.770 1.729 29.419 1.00 97.00 116 HIS A CA 1
ATOM 883 C C . HIS A 1 116 ? -8.359 1.767 27.946 1.00 97.00 116 HIS A C 1
ATOM 885 O O . HIS A 1 116 ? -8.543 0.791 27.221 1.00 97.00 116 HIS A O 1
ATOM 891 N N . LEU A 1 117 ? -7.791 2.891 27.510 1.00 96.81 117 LEU A N 1
ATOM 892 C CA . LEU A 1 117 ? -7.233 3.073 26.171 1.00 96.81 117 LEU A CA 1
ATOM 893 C C . LEU A 1 117 ? -5.723 3.276 26.297 1.00 96.81 117 LEU A C 1
ATOM 895 O O . LEU A 1 117 ? -5.272 4.026 27.160 1.00 96.81 117 LEU A O 1
ATOM 899 N N . MET A 1 118 ? -4.947 2.607 25.449 1.00 95.56 118 MET A N 1
ATOM 900 C CA . MET A 1 118 ? -3.486 2.697 25.429 1.00 95.56 118 MET A CA 1
ATOM 901 C C . MET A 1 118 ? -2.998 2.707 23.980 1.00 95.56 118 MET A C 1
ATOM 903 O O . MET A 1 118 ? -3.583 2.044 23.123 1.00 95.56 118 MET A O 1
ATOM 907 N N . GLY A 1 119 ? -1.928 3.449 23.718 1.00 94.19 119 GLY A N 1
ATOM 908 C CA . GLY A 1 119 ? -1.301 3.577 22.407 1.00 94.19 119 GLY A CA 1
ATOM 909 C C . GLY A 1 119 ? 0.139 4.060 22.544 1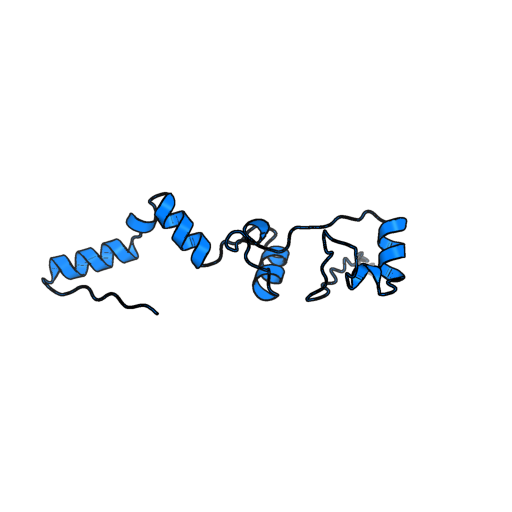.00 94.19 119 GLY A C 1
ATOM 910 O O . GLY A 1 119 ? 0.550 4.453 23.637 1.00 94.19 119 GLY A O 1
ATOM 911 N N . LEU A 1 120 ? 0.886 3.969 21.443 1.00 79.69 120 LEU A N 1
ATOM 912 C CA . LEU A 1 120 ? 2.223 4.551 21.315 1.00 79.69 120 LEU A CA 1
ATOM 913 C C . LEU A 1 120 ? 2.138 6.078 21.208 1.00 79.69 120 LEU A C 1
ATOM 915 O O . LEU A 1 120 ? 1.233 6.547 20.478 1.00 79.69 120 LEU A O 1
#

Nearest PDB structures (foldseek):
  4qax-assembly1_A  TM=9.415E-01  e=1.581E-05  Staphylococcus aureus subsp. aureus NCTC 8325
  7tl8-assembly1_A  TM=9.108E-01  e=4.586E-05  Staphylococcus aureus
  1o99-assembly1_A  TM=6.491E-01  e=4.177E-06  Geobacillus stearothermophilus
  7knf-assembly2_B  TM=8.346E-01  e=3.160E-04  Caenorhabditis elegans
  7knf-assembly1_A  TM=8.260E-01  e=6.572E-04  Caenorhabditis elegans

Radius of gyration: 23.63 Å; Cα contacts (8 Å, |Δi|>4): 74; chains: 1; bounding box: 47×56×65 Å

Mean predicted aligned error: 7.59 Å

Sequence (120 aa):
MQLKKKYKPVLLVILDGFGISPDRIGSPWEITKHPAFSEIEKFYPFTTLQASGIAVGLPWGKEGNSEVGHLTIGAGRIILNSLPRISTAINDGSFFANKAFLSATEHVKTNGSSLHLMGL

pLDDT: mean 89.93, std 8.12, range [53.0, 98.25]

Foldseek 3Di:
DDDDDDDDDDDDDDDFPDDDDPDLVPDPVNPDDDPPVVCCVVPHDDDDDDQDDVSLQHHPPGDHHPVSNVVCVVVVHRDHDPVSVCVVCVVVVVNVVDPVVVVLVVVCVVVVHDDDDDDD